Protein AF-A0A0R2S9X7-F1 (afdb_monomer)

Radius of gyration: 13.01 Å; Cα contacts (8 Å, |Δi|>4): 68; chains: 1; bounding box: 31×24×34 Å

Organism: NCBI:txid1655577

Structure (mmCIF, N/CA/C/O backbone):
data_AF-A0A0R2S9X7-F1
#
_entry.id   AF-A0A0R2S9X7-F1
#
loop_
_atom_site.group_PDB
_atom_site.id
_atom_site.type_symbol
_atom_site.label_atom_id
_atom_site.label_alt_id
_atom_site.label_comp_id
_atom_site.label_asym_id
_atom_site.label_entity_id
_atom_site.label_seq_id
_atom_site.pdbx_PDB_ins_code
_atom_site.Cartn_x
_atom_site.Cartn_y
_atom_site.Cartn_z
_atom_site.occupancy
_atom_site.B_iso_or_equiv
_atom_site.auth_seq_id
_atom_site.auth_comp_id
_atom_site.auth_asym_id
_atom_site.auth_atom_id
_atom_site.pdbx_PDB_model_num
ATOM 1 N N . MET A 1 1 ? 10.910 14.581 -16.199 1.00 45.34 1 MET A N 1
ATOM 2 C CA . MET A 1 1 ? 10.061 14.069 -17.296 1.00 45.34 1 MET A CA 1
ATOM 3 C C . MET A 1 1 ? 9.972 12.562 -17.101 1.00 45.34 1 MET A C 1
ATOM 5 O O . MET A 1 1 ? 10.930 11.883 -17.429 1.00 45.34 1 MET A O 1
ATOM 9 N N . GLY A 1 2 ? 8.932 12.071 -16.420 1.00 46.62 2 GLY A N 1
ATOM 10 C CA . GLY A 1 2 ? 8.799 10.655 -16.031 1.00 46.62 2 GLY A CA 1
ATOM 11 C C . GLY A 1 2 ? 7.766 9.924 -16.892 1.00 46.62 2 GLY A C 1
ATOM 12 O O . GLY A 1 2 ? 6.827 10.561 -17.369 1.00 46.62 2 GLY A O 1
ATOM 13 N N . TYR A 1 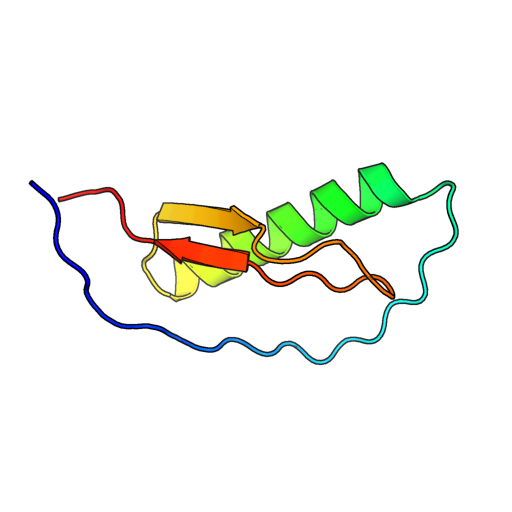3 ? 7.951 8.619 -17.110 1.00 66.19 3 TYR A N 1
ATOM 14 C CA . TYR A 1 3 ? 7.089 7.783 -17.955 1.00 66.19 3 TYR A CA 1
ATOM 15 C C . TYR A 1 3 ? 6.539 6.556 -17.207 1.00 66.19 3 TYR A C 1
ATOM 17 O O . TYR A 1 3 ? 7.127 6.075 -16.243 1.00 66.19 3 TYR A O 1
ATOM 25 N N . TRP A 1 4 ? 5.379 6.082 -17.671 1.00 50.22 4 TRP A N 1
ATOM 26 C CA . TRP A 1 4 ? 4.592 4.970 -17.127 1.00 50.22 4 TRP A CA 1
ATOM 27 C C . TRP A 1 4 ? 5.249 3.612 -17.426 1.00 50.22 4 TRP A C 1
ATOM 29 O O . TRP A 1 4 ? 5.603 3.362 -18.576 1.00 50.22 4 TRP A O 1
ATOM 39 N N . LEU A 1 5 ? 5.390 2.736 -16.422 1.00 69.56 5 LEU A N 1
ATOM 40 C CA . LEU A 1 5 ? 6.058 1.433 -16.582 1.00 69.56 5 LEU A CA 1
ATOM 41 C C . LEU A 1 5 ? 5.081 0.253 -16.738 1.00 69.56 5 LEU A C 1
ATOM 43 O O . LEU A 1 5 ? 5.291 -0.553 -17.635 1.00 69.56 5 LEU A O 1
ATOM 47 N N . SER A 1 6 ? 4.003 0.165 -15.949 1.00 49.78 6 SER A N 1
ATOM 48 C CA . SER A 1 6 ? 2.901 -0.816 -16.099 1.00 49.78 6 SER A CA 1
ATOM 49 C C . SER A 1 6 ? 2.003 -0.789 -14.859 1.00 49.78 6 SER A C 1
ATOM 51 O O . SER A 1 6 ? 2.501 -0.545 -13.763 1.00 49.78 6 SER A O 1
ATOM 53 N N . SER A 1 7 ? 0.708 -1.092 -14.998 1.00 54.69 7 SER A N 1
ATOM 54 C CA . SER A 1 7 ? -0.218 -1.236 -13.868 1.00 54.69 7 SER A CA 1
ATOM 55 C C . SER A 1 7 ? -0.206 -2.674 -13.359 1.00 54.69 7 SER A C 1
ATOM 57 O O . SER A 1 7 ? -0.559 -3.598 -14.089 1.00 54.69 7 SER A O 1
ATOM 59 N N . ALA A 1 8 ? 0.163 -2.871 -12.095 1.00 46.50 8 ALA A N 1
ATOM 60 C CA . ALA A 1 8 ? -0.073 -4.128 -11.393 1.00 46.50 8 ALA A CA 1
ATOM 61 C C . ALA A 1 8 ? -1.383 -4.011 -10.599 1.00 46.50 8 ALA A C 1
ATOM 63 O O . ALA A 1 8 ? -1.541 -3.115 -9.773 1.00 46.50 8 ALA A O 1
ATOM 64 N N . ASN A 1 9 ? -2.344 -4.896 -10.872 1.00 42.62 9 ASN A N 1
ATOM 65 C CA . ASN A 1 9 ? -3.567 -5.028 -10.083 1.00 42.62 9 ASN A CA 1
ATOM 66 C C . ASN A 1 9 ? -3.275 -5.959 -8.899 1.00 42.62 9 ASN A C 1
ATOM 68 O O . ASN A 1 9 ? -3.212 -7.172 -9.084 1.00 42.62 9 ASN A O 1
ATOM 72 N N . VAL A 1 10 ? -3.088 -5.406 -7.700 1.00 40.03 10 VAL A N 1
ATOM 73 C CA . VAL A 1 10 ? -3.039 -6.204 -6.469 1.00 40.03 10 VAL A CA 1
ATOM 74 C C . VAL A 1 10 ? -4.419 -6.189 -5.822 1.00 40.03 10 VAL A C 1
ATOM 76 O O . VAL A 1 10 ? -4.916 -5.148 -5.400 1.00 40.03 10 VAL A O 1
ATOM 79 N N . GLN A 1 11 ? -5.050 -7.361 -5.766 1.00 36.97 11 GLN A N 1
ATOM 80 C CA . GLN A 1 11 ? -6.276 -7.606 -5.011 1.00 36.97 11 GLN A CA 1
ATOM 81 C C . GLN A 1 11 ? -5.946 -8.505 -3.820 1.00 36.97 11 GLN A C 1
ATOM 83 O O . GLN A 1 11 ? -5.879 -9.725 -3.956 1.00 36.97 11 GLN A O 1
ATOM 88 N N . THR A 1 12 ? -5.774 -7.925 -2.635 1.00 41.88 12 THR A N 1
ATOM 89 C CA . THR A 1 12 ? -5.795 -8.679 -1.377 1.00 41.88 12 THR A CA 1
ATOM 90 C C . THR A 1 12 ? -7.229 -8.722 -0.841 1.00 41.88 12 THR A C 1
ATOM 92 O O . THR A 1 12 ? -7.756 -7.770 -0.271 1.00 41.88 12 THR A O 1
ATOM 95 N N . LEU A 1 13 ? -7.896 -9.859 -1.068 1.00 42.38 13 LEU A N 1
ATOM 96 C CA . LEU A 1 13 ? -9.208 -10.196 -0.508 1.00 42.38 13 LEU A CA 1
ATOM 97 C C . LEU A 1 13 ? -9.074 -10.482 0.995 1.00 42.38 13 LEU A C 1
ATOM 99 O O . LEU A 1 13 ? -8.837 -11.613 1.413 1.00 42.38 13 LEU A O 1
ATOM 103 N N . GLY A 1 14 ? -9.262 -9.450 1.813 1.00 37.47 14 GLY A N 1
ATOM 104 C CA . GLY A 1 14 ? -9.411 -9.563 3.262 1.00 37.47 14 GLY A CA 1
ATOM 105 C C . GLY A 1 14 ? -10.540 -8.658 3.739 1.00 37.47 14 GLY A C 1
ATOM 106 O O . GLY A 1 14 ? -10.349 -7.467 3.931 1.00 37.47 14 GLY A O 1
ATOM 107 N N . LYS A 1 15 ? -11.745 -9.211 3.898 1.00 37.16 15 LYS A N 1
ATOM 108 C CA . LYS A 1 15 ? -12.932 -8.507 4.409 1.00 37.16 15 LYS A CA 1
ATOM 109 C C . LYS A 1 15 ? -12.689 -8.057 5.859 1.00 37.16 15 LYS A C 1
ATOM 111 O O . LYS A 1 15 ? -12.729 -8.896 6.757 1.00 37.16 15 LYS A O 1
ATOM 116 N N . ILE A 1 16 ? -12.501 -6.758 6.102 1.00 42.03 16 ILE A N 1
ATOM 117 C CA . ILE A 1 16 ? -12.341 -6.189 7.453 1.00 42.03 16 ILE A CA 1
ATOM 118 C C . ILE A 1 16 ? -13.503 -5.223 7.730 1.00 42.03 16 ILE A C 1
ATOM 120 O O . ILE A 1 16 ? -13.508 -4.076 7.320 1.00 42.03 16 ILE A O 1
ATOM 124 N N . ILE A 1 17 ? -14.534 -5.668 8.446 1.00 36.69 17 ILE A N 1
ATOM 125 C CA . ILE A 1 17 ? -15.681 -4.822 8.825 1.00 36.69 17 ILE A CA 1
ATOM 126 C C . ILE A 1 17 ? -15.201 -3.759 9.836 1.00 36.69 17 ILE A C 1
ATOM 128 O O . ILE A 1 17 ? -14.919 -4.114 10.979 1.00 36.69 17 ILE A O 1
ATOM 132 N N . VAL A 1 18 ? -15.099 -2.475 9.453 1.00 46.94 18 VAL A N 1
ATOM 133 C CA . VAL A 1 18 ? -14.633 -1.401 10.360 1.00 46.94 18 VAL A CA 1
ATOM 134 C C . VAL A 1 18 ? -15.745 -0.457 10.798 1.00 46.94 18 VAL A C 1
ATOM 136 O O . VAL A 1 18 ? -16.421 0.174 9.995 1.00 46.94 18 VAL A O 1
ATOM 139 N N . VAL A 1 19 ? -15.875 -0.375 12.124 1.00 46.09 19 VAL A N 1
ATOM 140 C CA . VAL A 1 19 ? -16.751 0.495 12.911 1.00 46.09 19 VAL A CA 1
ATOM 141 C C . VAL A 1 19 ? -16.056 1.844 13.161 1.00 46.09 19 VAL A C 1
ATOM 143 O O . VAL A 1 19 ? -14.867 1.902 13.480 1.00 46.09 19 VAL A O 1
ATOM 146 N N . GLU A 1 20 ? -16.825 2.929 13.066 1.00 51.06 20 GLU A N 1
ATOM 147 C CA . GLU A 1 20 ? -16.449 4.354 12.939 1.00 51.06 20 GLU A CA 1
ATOM 148 C C . GLU A 1 20 ? -15.599 4.996 14.068 1.00 51.06 20 GLU A C 1
ATOM 150 O O . GLU A 1 20 ? -15.385 6.203 14.067 1.00 51.06 20 GLU A O 1
ATOM 155 N N . ARG A 1 21 ? -15.040 4.229 15.016 1.00 52.81 21 ARG A N 1
ATOM 156 C CA . ARG A 1 21 ? -14.035 4.722 15.992 1.00 52.81 21 ARG A CA 1
ATOM 157 C C . ARG A 1 21 ? -12.605 4.232 15.728 1.00 52.8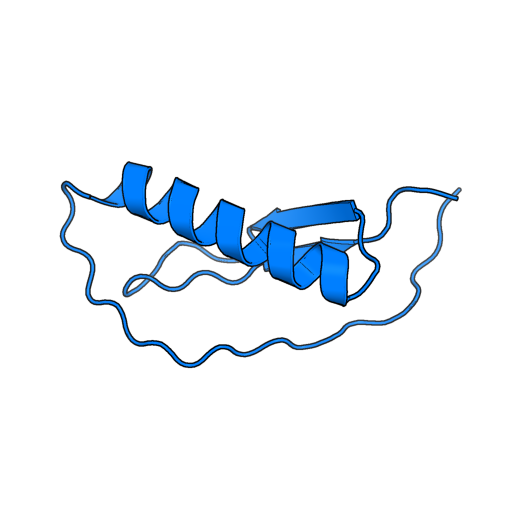1 21 ARG A C 1
ATOM 159 O O . ARG A 1 21 ? -11.678 4.711 16.371 1.00 52.81 21 ARG A O 1
ATOM 166 N N . GLY A 1 22 ? -12.417 3.314 14.775 1.00 56.75 22 GLY A N 1
ATOM 167 C CA . GLY A 1 22 ? -11.111 2.761 14.380 1.00 56.75 22 GLY A CA 1
ATOM 168 C C . GLY A 1 22 ? -10.576 3.264 13.036 1.00 56.75 22 GLY A C 1
ATOM 169 O O . GLY A 1 22 ? -9.522 2.808 12.609 1.00 56.75 22 GLY A O 1
ATOM 170 N N . GLY A 1 23 ? -11.280 4.183 12.364 1.00 63.59 23 GLY A N 1
ATOM 171 C CA . GLY A 1 23 ? -10.994 4.566 10.976 1.00 63.59 23 GLY A CA 1
ATOM 172 C C . GLY A 1 23 ? -9.584 5.114 10.746 1.00 63.59 23 GLY A C 1
ATOM 173 O O . GLY A 1 23 ? -8.938 4.706 9.794 1.00 63.59 23 GLY A O 1
ATOM 174 N N . GLN A 1 24 ? -9.071 5.966 11.642 1.00 72.50 24 GLN A N 1
ATOM 175 C CA . GLN A 1 24 ? -7.717 6.528 11.519 1.00 72.50 24 GLN A CA 1
ATOM 176 C C . GLN A 1 24 ? -6.629 5.458 11.699 1.00 72.50 24 GLN A C 1
ATOM 178 O O . GLN A 1 24 ? -5.685 5.386 10.927 1.00 72.50 24 GLN A O 1
ATOM 183 N N . ARG A 1 25 ? -6.791 4.579 12.696 1.00 81.38 25 ARG A N 1
ATOM 184 C CA . ARG A 1 25 ? -5.826 3.506 12.962 1.00 81.38 25 ARG A CA 1
ATOM 185 C C . ARG A 1 25 ? -5.828 2.462 11.845 1.00 81.38 25 ARG A C 1
ATOM 187 O O . ARG A 1 25 ? -4.769 2.018 11.425 1.00 81.38 25 ARG A O 1
ATOM 194 N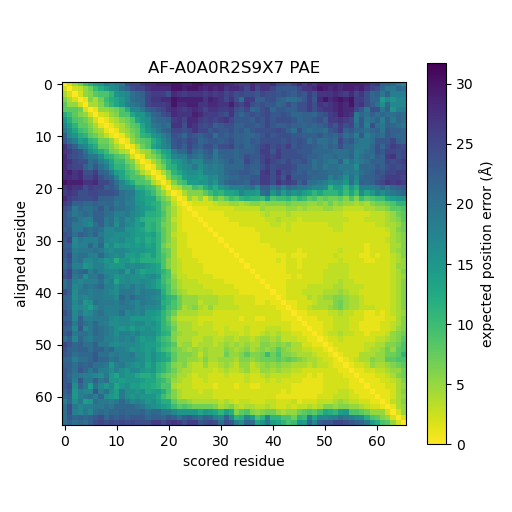 N . LEU A 1 26 ? -7.010 2.127 11.328 1.00 82.94 26 LEU A N 1
ATOM 195 C CA . LEU A 1 26 ? -7.138 1.272 10.154 1.00 82.94 26 LEU A CA 1
ATOM 196 C C . LEU A 1 26 ? -6.510 1.924 8.915 1.00 82.94 26 LEU A C 1
ATOM 198 O O . LEU A 1 26 ? -5.833 1.248 8.152 1.00 82.94 26 LEU A O 1
ATOM 202 N N . GLN A 1 27 ? -6.727 3.225 8.709 1.00 82.75 27 GLN A N 1
ATOM 203 C CA . GLN A 1 27 ? -6.143 3.979 7.599 1.00 82.75 27 GLN A CA 1
ATOM 204 C C . GLN A 1 27 ? -4.613 3.862 7.596 1.00 82.75 27 GLN A C 1
ATOM 206 O O . GLN A 1 27 ? -4.031 3.616 6.5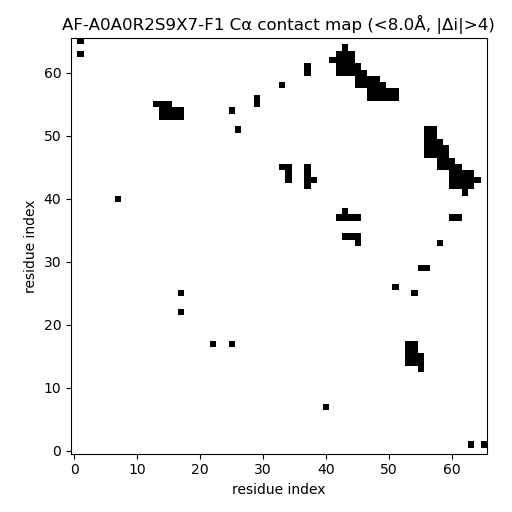40 1.00 82.75 27 GLN A O 1
ATOM 211 N N . ASP A 1 28 ? -3.982 3.983 8.767 1.00 87.06 28 ASP A N 1
ATOM 212 C CA . ASP A 1 28 ? -2.529 3.858 8.934 1.00 87.06 28 ASP A CA 1
ATOM 213 C C . ASP A 1 28 ? -2.032 2.425 8.678 1.00 87.06 28 ASP A C 1
ATOM 215 O O . ASP A 1 28 ? -0.988 2.222 8.048 1.00 87.06 28 ASP A O 1
ATOM 219 N N . GLU A 1 29 ? -2.784 1.418 9.129 1.00 89.19 29 GLU A N 1
ATOM 220 C CA . GLU A 1 29 ? -2.486 0.001 8.882 1.00 89.19 29 GLU A CA 1
ATOM 221 C C . GLU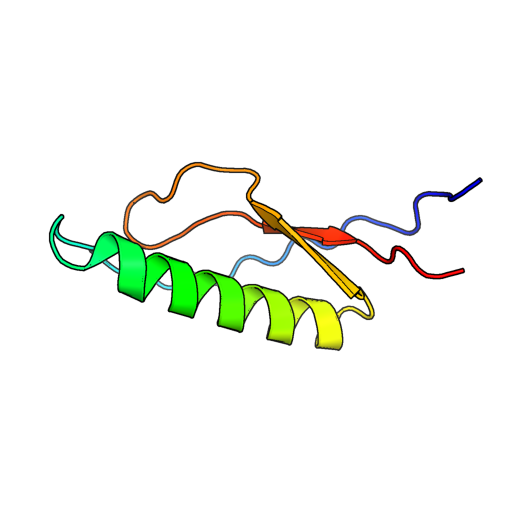 A 1 29 ? -2.594 -0.336 7.387 1.00 89.19 29 GLU A C 1
ATOM 223 O O . GLU A 1 29 ? -1.676 -0.933 6.821 1.00 89.19 29 GLU A O 1
ATOM 228 N N . LEU A 1 30 ? -3.660 0.117 6.720 1.00 89.25 30 LEU A N 1
ATOM 229 C CA . LEU A 1 30 ? -3.852 -0.045 5.277 1.00 89.25 30 LEU A CA 1
ATOM 230 C C . LEU A 1 30 ? -2.754 0.663 4.476 1.00 89.25 30 LEU A C 1
ATOM 232 O O . LEU A 1 30 ? -2.218 0.084 3.533 1.00 89.25 30 LEU A O 1
ATOM 236 N N . LEU A 1 31 ? -2.365 1.877 4.877 1.00 88.25 31 LEU A N 1
ATOM 237 C CA . LEU A 1 31 ? -1.263 2.604 4.248 1.00 88.25 31 LEU A CA 1
ATOM 238 C C . LEU A 1 31 ? 0.074 1.870 4.426 1.00 88.25 31 LEU A C 1
ATOM 240 O O . LEU A 1 31 ? 0.874 1.803 3.495 1.00 88.25 31 LEU A O 1
ATOM 244 N N . THR A 1 32 ? 0.318 1.296 5.604 1.00 91.94 32 THR A N 1
ATOM 245 C CA . THR A 1 32 ? 1.529 0.509 5.877 1.00 91.94 32 THR A CA 1
ATOM 246 C C . THR A 1 32 ? 1.583 -0.741 5.001 1.00 91.94 32 THR A C 1
ATOM 248 O O . THR A 1 32 ? 2.610 -1.006 4.377 1.00 91.94 32 THR A O 1
ATOM 251 N N . LEU A 1 33 ? 0.470 -1.472 4.891 1.00 92.12 33 LEU A N 1
ATOM 252 C CA . LEU A 1 33 ? 0.361 -2.637 4.012 1.00 92.12 33 LEU A CA 1
ATOM 253 C C . LEU A 1 33 ? 0.592 -2.261 2.545 1.00 92.12 33 LEU A C 1
ATOM 255 O O . LEU A 1 33 ? 1.385 -2.913 1.871 1.00 92.12 33 LEU A O 1
ATOM 259 N N . ALA A 1 34 ? -0.023 -1.173 2.077 1.00 88.38 34 ALA A N 1
ATOM 260 C CA . ALA A 1 34 ? 0.149 -0.691 0.710 1.00 88.38 34 ALA A CA 1
ATOM 261 C C . ALA A 1 34 ? 1.612 -0.350 0.388 1.00 88.38 34 ALA A C 1
ATOM 263 O O . ALA A 1 34 ? 2.076 -0.630 -0.713 1.00 88.38 34 ALA A O 1
ATOM 2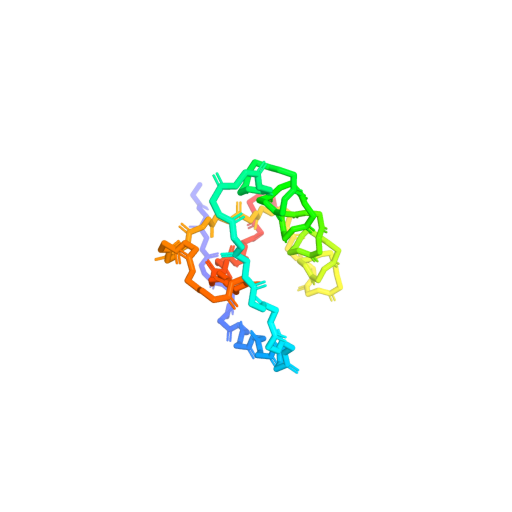64 N N . ARG A 1 35 ? 2.364 0.225 1.339 1.00 88.12 35 ARG A N 1
ATOM 265 C CA . ARG A 1 35 ? 3.794 0.536 1.152 1.00 88.12 35 ARG A CA 1
ATOM 266 C C . ARG A 1 35 ? 4.668 -0.713 1.082 1.00 88.12 35 ARG A C 1
ATOM 268 O O . ARG A 1 35 ? 5.614 -0.722 0.301 1.00 88.12 35 ARG A O 1
ATOM 275 N N . ASN A 1 36 ? 4.361 -1.736 1.877 1.00 90.12 36 ASN A N 1
ATOM 276 C CA . ASN 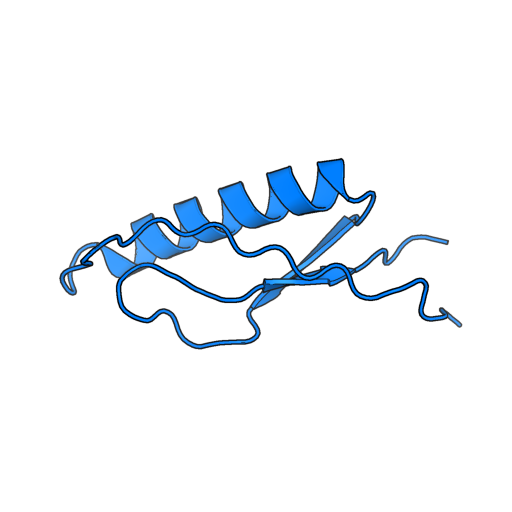A 1 36 ? 5.083 -3.008 1.821 1.00 90.12 36 ASN A CA 1
ATOM 277 C C . ASN A 1 36 ? 4.878 -3.679 0.458 1.00 90.12 36 ASN A C 1
ATOM 279 O O . ASN A 1 36 ? 5.851 -4.008 -0.211 1.00 90.12 36 ASN A O 1
ATOM 283 N N . GLU A 1 37 ? 3.627 -3.759 0.004 1.00 88.50 37 GLU A N 1
ATOM 284 C CA . GLU A 1 37 ? 3.303 -4.291 -1.321 1.00 88.50 37 GLU A CA 1
ATOM 285 C C . GLU A 1 37 ? 3.952 -3.458 -2.438 1.00 88.50 37 GLU A C 1
ATOM 287 O O . GLU A 1 37 ? 4.512 -3.993 -3.388 1.00 88.50 37 GLU A O 1
ATOM 292 N N . ALA A 1 38 ? 3.941 -2.127 -2.315 1.00 86.12 38 ALA A N 1
ATOM 293 C CA . ALA A 1 38 ? 4.592 -1.249 -3.280 1.00 86.12 38 ALA A CA 1
ATOM 294 C C . ALA A 1 38 ? 6.096 -1.519 -3.407 1.00 86.12 38 ALA A C 1
ATOM 296 O O . ALA A 1 38 ? 6.615 -1.501 -4.524 1.00 86.12 38 ALA A O 1
ATOM 297 N N . ALA A 1 39 ? 6.780 -1.796 -2.293 1.00 86.38 39 ALA A N 1
ATOM 298 C CA . ALA A 1 39 ? 8.193 -2.154 -2.297 1.00 86.38 39 ALA A CA 1
ATOM 299 C C . ALA A 1 39 ? 8.436 -3.492 -3.016 1.00 86.38 39 ALA A C 1
ATOM 301 O O . ALA A 1 39 ? 9.352 -3.572 -3.838 1.00 86.38 39 ALA A O 1
ATOM 302 N N . ASP A 1 40 ? 7.584 -4.494 -2.784 1.00 88.69 40 ASP A N 1
ATOM 303 C CA . ASP A 1 40 ? 7.640 -5.790 -3.477 1.00 88.69 40 ASP A CA 1
ATOM 304 C C . ASP A 1 40 ? 7.382 -5.646 -4.991 1.00 88.69 40 ASP A C 1
ATOM 306 O O . ASP A 1 40 ? 7.988 -6.347 -5.805 1.00 88.69 40 ASP A O 1
ATOM 310 N N . LEU A 1 41 ? 6.558 -4.671 -5.391 1.00 85.12 41 LEU A N 1
ATOM 311 C CA . LEU A 1 41 ? 6.304 -4.298 -6.790 1.00 85.12 41 LEU A CA 1
ATOM 312 C C . LEU A 1 41 ? 7.384 -3.381 -7.402 1.00 85.12 41 LEU A C 1
ATOM 314 O O . LEU A 1 41 ? 7.311 -3.041 -8.586 1.00 85.12 41 LEU A O 1
ATOM 318 N N . GLY A 1 42 ? 8.383 -2.950 -6.627 1.00 85.56 42 GLY A N 1
ATOM 319 C CA . GLY A 1 42 ? 9.447 -2.046 -7.077 1.00 85.56 42 GLY A CA 1
ATOM 320 C C . GLY A 1 42 ? 9.028 -0.578 -7.253 1.00 85.56 42 GLY A C 1
ATOM 321 O O . GLY A 1 42 ? 9.780 0.198 -7.866 1.00 85.56 42 GLY A O 1
ATOM 322 N N . GLY A 1 43 ? 7.857 -0.203 -6.735 1.00 84.88 43 GLY A N 1
ATOM 323 C CA . GLY A 1 43 ? 7.397 1.177 -6.590 1.00 84.88 43 GLY A CA 1
ATOM 324 C C . GLY A 1 43 ? 7.947 1.842 -5.324 1.00 84.88 43 GLY A C 1
ATOM 325 O O . GLY A 1 43 ? 8.409 1.183 -4.398 1.00 84.88 43 GLY A O 1
ATOM 326 N N . ASP A 1 44 ? 7.909 3.170 -5.285 1.00 85.44 44 ASP A N 1
ATOM 327 C CA . ASP A 1 44 ? 8.373 3.995 -4.155 1.00 85.44 44 ASP A CA 1
ATOM 328 C C . ASP A 1 44 ? 7.280 4.929 -3.604 1.00 85.44 44 ASP A C 1
ATOM 330 O O . ASP A 1 44 ? 7.458 5.566 -2.564 1.00 85.44 44 ASP A O 1
ATOM 334 N N . THR A 1 45 ? 6.134 4.991 -4.282 1.00 85.31 45 THR A N 1
ATOM 335 C CA . THR A 1 45 ? 5.057 5.938 -4.010 1.00 85.31 45 THR A CA 1
ATOM 336 C C . THR A 1 45 ? 3.722 5.200 -3.999 1.00 85.31 45 THR A C 1
ATOM 338 O O . THR A 1 45 ? 3.432 4.427 -4.909 1.00 85.31 45 THR A O 1
ATOM 341 N N . VAL A 1 46 ? 2.886 5.469 -2.991 1.00 84.56 46 VAL A N 1
ATOM 342 C CA . VAL A 1 46 ? 1.511 4.952 -2.890 1.00 84.56 46 VAL A CA 1
ATOM 343 C C . VAL A 1 46 ? 0.517 6.100 -2.769 1.00 84.56 46 VAL A C 1
ATOM 345 O O . VAL A 1 46 ? 0.772 7.060 -2.041 1.00 84.56 46 VAL A O 1
ATOM 348 N N . VAL A 1 47 ? -0.611 6.013 -3.471 1.00 83.06 47 VAL A N 1
ATOM 349 C CA . VAL A 1 47 ? -1.661 7.044 -3.466 1.00 83.06 47 VAL A CA 1
ATOM 350 C C . VAL A 1 47 ? -3.027 6.380 -3.289 1.00 83.06 47 VAL A C 1
ATOM 352 O O . VAL A 1 47 ? -3.314 5.420 -3.999 1.00 83.06 47 VAL A O 1
ATOM 355 N N . PRO A 1 48 ? -3.886 6.852 -2.370 1.00 83.00 48 PRO A N 1
ATOM 356 C CA . PRO A 1 48 ? -5.243 6.330 -2.242 1.00 83.00 48 PRO A CA 1
ATOM 357 C C . PRO A 1 48 ? -6.091 6.688 -3.473 1.00 83.00 48 PRO A C 1
ATOM 359 O O . PRO A 1 48 ? -6.198 7.858 -3.836 1.00 83.00 48 PRO A O 1
ATOM 362 N N . GLU A 1 49 ? -6.730 5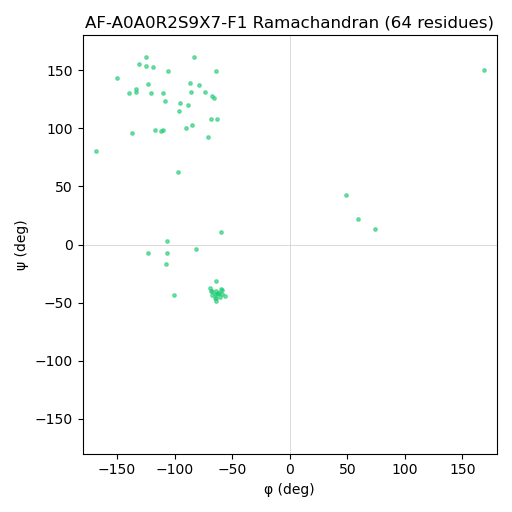.690 -4.084 1.00 83.88 49 GLU A N 1
ATOM 363 C CA . GLU A 1 49 ? -7.602 5.859 -5.262 1.00 83.88 49 GLU A CA 1
ATOM 364 C C . GLU A 1 49 ? -9.091 5.700 -4.937 1.00 83.88 49 GLU A C 1
ATOM 366 O O . GLU A 1 49 ? -9.952 6.128 -5.705 1.00 83.88 49 GLU A O 1
ATOM 371 N N . SER A 1 50 ? -9.414 5.106 -3.788 1.00 79.25 50 SER A N 1
ATOM 372 C CA . SER A 1 50 ? -10.790 4.963 -3.319 1.00 79.25 50 SER A CA 1
ATOM 373 C C . SER A 1 50 ? -10.968 5.540 -1.922 1.00 79.25 50 SER A C 1
ATOM 375 O O . SER A 1 50 ? -10.016 5.680 -1.152 1.00 79.25 50 SER A O 1
ATOM 377 N N . LEU A 1 51 ? -12.221 5.812 -1.560 1.00 78.50 51 LEU A N 1
ATOM 378 C CA . LEU A 1 51 ? -12.589 5.929 -0.153 1.00 78.50 51 LEU A CA 1
ATOM 379 C C . LEU A 1 51 ? -12.391 4.570 0.531 1.00 78.50 51 LEU A C 1
ATOM 381 O O . LEU A 1 51 ? -12.536 3.520 -0.105 1.00 78.50 51 LEU A O 1
ATOM 385 N N . MET A 1 52 ? -12.069 4.592 1.824 1.00 71.62 52 MET A N 1
ATOM 386 C CA . MET A 1 52 ? -12.102 3.382 2.640 1.00 71.62 52 MET A CA 1
ATOM 387 C C . MET A 1 52 ? -13.545 2.894 2.756 1.00 71.62 52 MET A C 1
ATOM 389 O O . MET A 1 52 ? -14.424 3.639 3.190 1.00 71.62 52 MET A O 1
ATOM 393 N N . ALA A 1 53 ? -13.786 1.637 2.406 1.00 74.50 53 ALA A N 1
ATOM 394 C CA . ALA A 1 53 ? -15.086 1.001 2.555 1.00 74.50 53 ALA A CA 1
ATOM 395 C C . ALA A 1 53 ? -14.892 -0.430 3.045 1.00 74.50 53 ALA A C 1
ATOM 397 O O . ALA A 1 53 ? -14.088 -1.175 2.489 1.00 74.50 53 ALA A O 1
ATOM 398 N N . ASN A 1 54 ? -15.627 -0.821 4.091 1.00 74.56 54 ASN A N 1
ATOM 399 C CA . ASN A 1 54 ? -15.550 -2.169 4.672 1.00 74.56 54 ASN A CA 1
ATOM 400 C C . ASN A 1 54 ? -14.102 -2.617 4.942 1.00 74.56 54 ASN A C 1
ATOM 402 O O . ASN A 1 54 ? -13.721 -3.741 4.609 1.00 74.56 54 ASN A O 1
ATOM 406 N N . GLY A 1 55 ? -13.307 -1.687 5.485 1.00 75.31 55 GLY A N 1
ATOM 407 C CA . GLY A 1 55 ? -11.903 -1.868 5.846 1.00 75.31 55 GLY A CA 1
ATOM 408 C C . GLY A 1 55 ? -10.963 -2.266 4.721 1.00 75.31 55 GLY A C 1
ATOM 409 O O . GLY A 1 55 ? -9.889 -2.794 4.984 1.00 75.31 55 GLY A O 1
ATOM 410 N N . ALA A 1 56 ? -11.358 -1.979 3.487 1.00 76.69 56 ALA A N 1
ATOM 411 C CA . ALA A 1 56 ? -10.513 -2.058 2.315 1.00 76.69 56 ALA A CA 1
ATOM 412 C C . ALA A 1 56 ? -10.396 -0.676 1.667 1.00 76.69 56 ALA A C 1
ATOM 414 O O . ALA A 1 56 ? -11.293 0.169 1.773 1.00 76.69 56 ALA A O 1
ATOM 415 N N . GLN A 1 57 ? -9.283 -0.464 0.976 1.00 83.94 57 GLN A N 1
ATOM 416 C CA . GLN A 1 57 ? -9.045 0.716 0.163 1.00 83.94 57 GLN A CA 1
ATOM 417 C C . GLN A 1 57 ? -8.124 0.362 -0.996 1.00 83.94 57 GLN A C 1
ATOM 419 O O . GLN A 1 57 ? -7.208 -0.445 -0.844 1.00 83.94 57 GLN A O 1
ATOM 424 N N . VAL A 1 58 ? -8.376 0.973 -2.148 1.00 83.12 58 VAL A N 1
ATOM 425 C CA . VAL A 1 58 ? -7.523 0.836 -3.326 1.00 83.12 58 VAL A CA 1
ATOM 426 C C . VAL A 1 58 ? -6.399 1.862 -3.249 1.00 83.12 58 VAL A C 1
ATOM 428 O O . VAL A 1 58 ? -6.653 3.047 -3.014 1.00 83.12 58 VAL A O 1
ATOM 431 N N . PHE A 1 59 ? -5.171 1.399 -3.475 1.00 87.38 59 PHE A N 1
ATOM 432 C CA . PHE A 1 59 ? -3.989 2.242 -3.595 1.00 87.38 59 PHE A CA 1
ATOM 433 C C . PHE A 1 59 ? -3.346 2.046 -4.965 1.00 87.38 59 PHE A C 1
ATOM 435 O O . PHE A 1 59 ? -3.086 0.917 -5.379 1.00 87.38 59 PHE A O 1
ATOM 442 N N . GLY A 1 60 ? -3.057 3.153 -5.641 1.00 82.62 60 GLY A N 1
ATOM 443 C CA . GLY A 1 60 ? -2.173 3.179 -6.796 1.00 82.62 60 GLY A CA 1
ATOM 444 C C . GLY A 1 60 ? -0.717 3.145 -6.337 1.00 82.62 60 GLY A C 1
ATOM 445 O O . GLY A 1 60 ? -0.352 3.838 -5.384 1.00 82.62 60 GLY A O 1
ATOM 446 N N . VAL A 1 61 ? 0.110 2.348 -7.013 1.00 86.31 61 VAL A N 1
ATOM 447 C CA . VAL A 1 61 ? 1.554 2.233 -6.764 1.00 86.31 61 VAL A CA 1
ATOM 448 C C . VAL A 1 61 ? 2.316 2.846 -7.933 1.00 86.31 61 VAL A C 1
ATOM 450 O O . VAL A 1 61 ? 2.061 2.519 -9.091 1.00 86.31 61 VAL A O 1
ATOM 453 N N . PHE A 1 62 ? 3.278 3.712 -7.630 1.00 77.19 62 PHE A N 1
ATOM 454 C CA . PHE A 1 62 ? 4.105 4.411 -8.609 1.00 77.19 62 PHE A CA 1
ATOM 455 C C . PHE A 1 62 ? 5.584 4.286 -8.248 1.00 77.19 62 PHE A C 1
ATOM 457 O O . PHE A 1 62 ? 5.943 4.104 -7.085 1.00 77.19 62 PHE A O 1
ATOM 464 N N . LYS A 1 63 ? 6.444 4.418 -9.258 1.00 79.19 63 LYS A N 1
ATOM 465 C CA . LYS A 1 63 ? 7.887 4.602 -9.099 1.00 79.19 63 LYS A CA 1
ATOM 466 C C . LYS A 1 63 ? 8.241 6.015 -9.558 1.00 79.19 63 LYS A C 1
ATOM 468 O O . LYS A 1 63 ?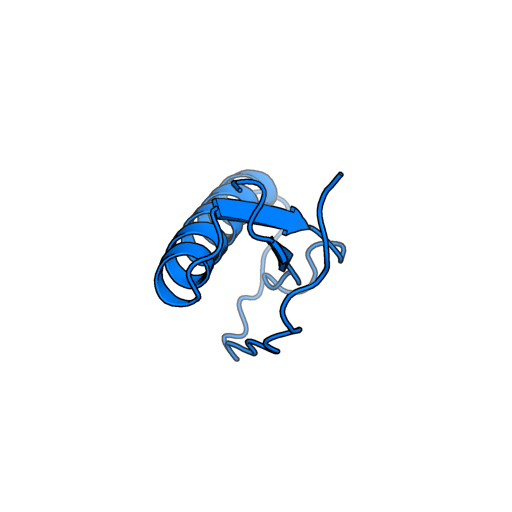 8.363 6.280 -10.753 1.00 79.19 63 LYS A O 1
ATOM 473 N N . CYS A 1 64 ? 8.351 6.927 -8.611 1.00 71.44 64 CYS A N 1
ATOM 474 C CA . CYS A 1 64 ? 8.731 8.318 -8.783 1.00 71.44 64 CYS A CA 1
ATOM 475 C C . CYS A 1 64 ? 10.231 8.461 -8.489 1.00 71.44 64 CYS A C 1
ATOM 477 O O . CYS A 1 64 ? 10.643 9.146 -7.559 1.00 71.44 64 CYS A O 1
ATOM 479 N N . GLY A 1 65 ? 11.056 7.791 -9.289 1.00 60.53 65 GLY A N 1
ATOM 480 C CA . GLY A 1 65 ? 12.487 7.701 -9.026 1.00 60.53 65 GLY A CA 1
ATOM 481 C C . GLY A 1 65 ? 13.234 7.135 -10.220 1.00 60.53 65 GLY A C 1
ATOM 482 O O . GLY A 1 65 ? 13.533 5.941 -10.264 1.00 60.53 65 GLY A O 1
ATOM 483 N N . GLY A 1 66 ? 13.493 8.010 -11.189 1.00 46.78 66 GLY A N 1
ATOM 484 C CA . GLY A 1 66 ? 14.410 7.831 -12.310 1.00 46.78 66 GLY A CA 1
ATOM 485 C C . GLY A 1 66 ? 15.104 9.152 -12.587 1.00 46.78 66 GLY A C 1
ATOM 486 O O . GLY A 1 66 ? 14.377 10.171 -12.653 1.00 46.78 66 GLY A O 1
#

Solvent-accessible surface area (backbone atoms only — not comparable to full-atom values): 4407 Å² total; per-residue (Å²): 141,86,81,89,89,78,89,80,88,83,81,84,93,60,92,35,87,67,61,94,87,46,56,69,64,50,50,52,50,53,52,51,52,49,50,54,52,23,49,78,71,68,24,81,40,75,45,79,75,46,74,76,52,60,61,39,65,48,65,49,67,38,66,87,81,131

Foldseek 3Di:
DDDDDDFDDDDDPDQAQDDPVCVVVLVVVQVVVQCVVLVVVVFRDWDWPDDQDRSDTDIGGHHPDD

Secondary structure (DSSP, 8-state):
-------------------TTSHHHHHHHHHHHHHHHHHHTT--EEEE-S--BTTB--EEEE----

Mean predicted aligned error: 11.83 Å

Sequence (66 aa):
MGYWLSSANVQTLGKIIVVERGGQRLQDELLTLARNEAADLGGDTVVPESLMANGAQVFGVFKCGG

pLDDT: mean 70.1, std 18.33, range [36.69, 92.12]

Nearest PDB structures (foldseek):
  1iuj-assembly1_B  TM=4.109E-01  e=5.339E+00  Thermus thermophilus